Protein AF-A0A7X6MFF5-F1 (afdb_monomer_lite)

pLDDT: mean 86.34, std 17.8, range [38.53, 98.31]

Sequence (103 aa):
MNDEQHEGRTPKAGESTTAHRSRYAEIKRRERLEGAAKSVWLTYQLLRHRAERGSTEYEEFDQKRRHYVEVEKRVGSLTREEQDRILEEYPQLVARLEEEHGL

Foldseek 3Di:
DDDDDDPPPDPDPVVVVVVVVVVVVLVVLLVLLLVLLVLQLVLLVVQLVVDDPPDPSNVVSVVRSVVSVVCSVCVSVDDPVVSVCSNVVSVVVSVVSCVVPVD

Structure (mmCIF, N/CA/C/O backbone):
data_AF-A0A7X6MFF5-F1
#
_entry.id   AF-A0A7X6MFF5-F1
#
loop_
_atom_site.group_PDB
_atom_site.id
_atom_site.type_symbol
_atom_site.label_atom_id
_atom_site.label_alt_id
_atom_site.label_comp_id
_atom_site.label_asym_id
_atom_site.label_entity_id
_atom_site.label_seq_id
_atom_site.pdbx_PDB_ins_code
_atom_site.Cartn_x
_atom_site.Cartn_y
_atom_site.Cartn_z
_atom_site.occupancy
_atom_site.B_iso_or_equiv
_atom_site.auth_seq_id
_atom_site.auth_comp_id
_atom_site.auth_asym_id
_atom_site.auth_atom_id
_atom_site.pdbx_PDB_model_num
ATOM 1 N N . MET A 1 1 ? 33.818 26.102 -56.893 1.00 38.53 1 MET A N 1
ATOM 2 C CA . MET A 1 1 ? 34.556 24.966 -56.312 1.00 38.53 1 MET A CA 1
ATOM 3 C C . MET A 1 1 ? 34.180 24.879 -54.844 1.00 38.53 1 MET A C 1
ATOM 5 O O . MET A 1 1 ? 34.332 25.878 -54.159 1.00 38.53 1 MET A O 1
ATOM 9 N N . ASN A 1 2 ? 33.694 23.695 -54.464 1.00 41.50 2 ASN A N 1
ATOM 10 C CA . ASN A 1 2 ? 33.579 23.080 -53.135 1.00 41.50 2 ASN A CA 1
ATOM 11 C C . ASN A 1 2 ? 32.606 23.662 -52.094 1.00 41.50 2 ASN A C 1
ATOM 13 O O . ASN A 1 2 ? 32.959 24.504 -51.277 1.00 41.50 2 ASN A O 1
ATOM 17 N N . ASP A 1 3 ? 31.404 23.074 -52.109 1.00 45.09 3 ASP A N 1
ATOM 18 C CA . ASP A 1 3 ? 30.588 22.734 -50.940 1.00 45.09 3 ASP A CA 1
ATOM 19 C C . ASP A 1 3 ? 31.312 21.690 -50.064 1.00 45.09 3 ASP A C 1
ATOM 21 O O . ASP A 1 3 ? 31.581 20.579 -50.530 1.00 45.09 3 ASP A O 1
ATOM 25 N N . GLU A 1 4 ? 31.579 22.003 -48.793 1.00 46.44 4 GLU A N 1
ATOM 26 C CA . GLU A 1 4 ? 31.949 21.007 -47.777 1.00 46.44 4 GLU A CA 1
ATOM 27 C C . GLU A 1 4 ? 30.777 20.745 -46.822 1.00 46.44 4 GLU A C 1
ATOM 29 O O . GLU A 1 4 ? 30.433 21.506 -45.922 1.00 46.44 4 GLU A O 1
ATOM 34 N N . GLN A 1 5 ? 30.151 19.622 -47.145 1.00 45.34 5 GLN A N 1
ATOM 35 C CA . GLN A 1 5 ? 29.248 18.737 -46.425 1.00 45.34 5 GLN A CA 1
ATOM 36 C C . GLN A 1 5 ? 29.141 18.913 -44.898 1.00 45.34 5 GLN A C 1
ATOM 38 O O . GLN A 1 5 ? 30.040 18.590 -44.126 1.00 45.34 5 GLN A O 1
ATOM 43 N N . HIS A 1 6 ? 27.932 19.275 -44.463 1.00 44.59 6 HIS A N 1
ATOM 44 C CA . HIS A 1 6 ? 27.417 18.961 -43.134 1.00 44.59 6 HIS A CA 1
ATOM 45 C C . HIS A 1 6 ? 27.233 17.435 -43.004 1.00 44.59 6 HIS A C 1
ATOM 47 O O . HIS A 1 6 ? 26.263 16.879 -43.523 1.00 44.59 6 HIS A O 1
ATOM 53 N N . GLU A 1 7 ? 28.114 16.751 -42.269 1.00 46.59 7 GLU A N 1
ATOM 54 C CA . GLU A 1 7 ? 27.866 15.389 -41.769 1.00 46.59 7 GLU A CA 1
ATOM 55 C C . GLU A 1 7 ? 26.768 15.413 -40.689 1.00 46.59 7 GLU A C 1
ATOM 57 O O . GLU A 1 7 ? 27.000 15.315 -39.484 1.00 46.59 7 GLU A O 1
ATOM 62 N N . GLY A 1 8 ? 25.519 15.551 -41.129 1.00 48.31 8 GLY A N 1
ATOM 63 C CA . GLY A 1 8 ? 24.345 15.268 -40.319 1.00 48.31 8 GLY A CA 1
ATOM 64 C C . GLY A 1 8 ? 24.200 13.761 -40.138 1.00 48.31 8 GLY A C 1
ATOM 65 O O . GLY A 1 8 ? 23.491 13.114 -40.907 1.00 48.31 8 GLY A O 1
ATOM 66 N N . ARG A 1 9 ? 24.854 13.190 -39.117 1.00 50.16 9 ARG A N 1
ATOM 67 C CA . ARG A 1 9 ? 24.546 11.838 -38.619 1.00 50.16 9 ARG A CA 1
ATOM 68 C C . ARG A 1 9 ? 23.076 11.804 -38.196 1.00 50.16 9 ARG A C 1
ATOM 70 O O . ARG A 1 9 ? 22.722 12.162 -37.077 1.00 50.16 9 ARG A O 1
ATOM 77 N N . THR A 1 10 ? 22.207 11.389 -39.107 1.00 56.41 10 THR A N 1
ATOM 78 C CA . THR A 1 10 ? 20.819 11.068 -38.794 1.00 56.41 10 THR A CA 1
ATOM 79 C C . THR A 1 10 ? 20.827 9.751 -38.015 1.00 56.41 10 THR A C 1
ATOM 81 O O . THR A 1 10 ? 21.382 8.767 -38.513 1.00 56.41 10 THR A O 1
ATOM 84 N N . PRO A 1 11 ? 20.274 9.695 -36.788 1.00 53.53 11 PRO A N 1
ATOM 85 C CA . PRO A 1 11 ? 20.172 8.436 -36.058 1.00 53.53 11 PRO A CA 1
ATOM 86 C C . PRO A 1 11 ? 19.369 7.441 -36.900 1.00 53.53 11 PRO A C 1
ATOM 88 O O . PRO A 1 11 ? 18.335 7.796 -37.477 1.00 53.53 11 PRO A O 1
ATOM 91 N N . LYS A 1 12 ? 19.854 6.198 -37.020 1.00 54.69 12 LYS A N 1
ATOM 92 C CA . LYS A 1 12 ? 19.178 5.177 -37.829 1.00 54.69 12 LYS A CA 1
ATOM 93 C C . LYS A 1 12 ? 17.774 4.983 -37.261 1.00 54.69 12 LYS A C 1
ATOM 95 O O . LYS A 1 12 ? 17.620 4.780 -36.060 1.00 54.69 12 LYS A O 1
ATOM 100 N N . ALA A 1 13 ? 16.749 5.010 -38.114 1.00 54.16 13 ALA A N 1
ATOM 101 C CA . ALA A 1 13 ? 15.337 4.946 -37.713 1.00 54.16 13 ALA A CA 1
ATOM 102 C C . ALA A 1 13 ? 15.003 3.807 -36.712 1.00 54.16 13 ALA A C 1
ATOM 104 O O . ALA A 1 13 ? 14.094 3.954 -35.899 1.00 54.16 13 ALA A O 1
ATOM 105 N N . GLY A 1 14 ? 15.776 2.711 -36.705 1.00 52.94 14 GLY A N 1
ATOM 106 C CA . GLY A 1 14 ? 15.653 1.608 -35.740 1.00 52.94 14 GLY A CA 1
ATOM 107 C C . GLY A 1 14 ? 16.111 1.915 -34.301 1.00 52.94 14 GLY A C 1
ATOM 108 O O . GLY A 1 14 ? 15.528 1.387 -33.347 1.00 52.94 14 GLY A O 1
ATOM 109 N N . GLU A 1 15 ? 17.102 2.790 -34.107 1.00 55.62 15 GLU A N 1
ATOM 110 C CA . GLU A 1 15 ? 17.582 3.208 -32.777 1.00 55.62 15 GLU A CA 1
ATOM 111 C C . GLU A 1 15 ? 16.544 4.099 -32.083 1.00 55.62 15 GLU A C 1
ATOM 113 O O . GLU A 1 15 ? 16.231 3.899 -30.909 1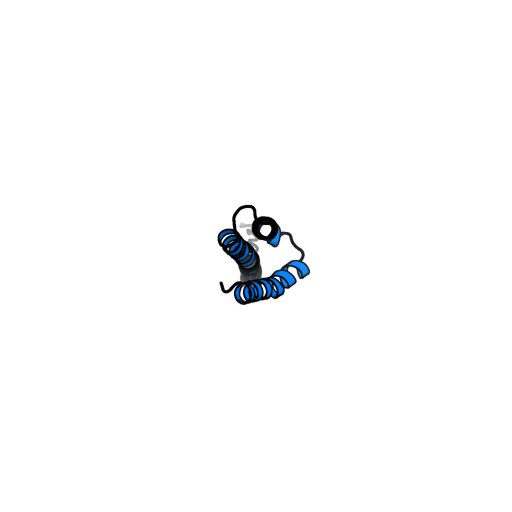.00 55.62 15 GLU A O 1
ATOM 118 N N . SER A 1 16 ? 15.918 5.000 -32.848 1.00 57.00 16 SER A N 1
ATOM 119 C CA . SER A 1 16 ? 14.813 5.856 -32.398 1.00 57.00 16 SER A CA 1
ATOM 120 C C . SER A 1 16 ? 13.611 5.037 -31.905 1.00 57.00 16 SER A C 1
ATOM 122 O O . SER A 1 16 ? 13.109 5.267 -30.802 1.00 57.00 16 SER A O 1
ATOM 124 N N . THR A 1 17 ? 13.188 4.021 -32.665 1.00 62.25 17 THR A N 1
ATOM 125 C CA . THR A 1 17 ? 12.055 3.165 -32.276 1.00 62.25 17 THR A CA 1
ATOM 126 C C . THR A 1 17 ? 12.342 2.300 -31.049 1.00 62.25 17 THR A C 1
ATOM 128 O O . THR A 1 17 ? 11.444 2.065 -30.239 1.00 62.25 17 THR A O 1
ATOM 131 N N . THR A 1 18 ? 13.583 1.840 -30.879 1.00 64.56 18 THR A N 1
ATOM 132 C CA . THR A 1 18 ? 13.981 0.995 -29.741 1.00 64.56 18 THR A CA 1
ATOM 133 C C . THR A 1 18 ? 14.082 1.819 -28.457 1.00 64.56 18 THR A C 1
ATOM 135 O O . THR A 1 18 ? 13.514 1.432 -27.434 1.00 64.56 18 THR A O 1
ATOM 138 N N . ALA A 1 19 ? 14.690 3.008 -28.525 1.00 64.50 19 ALA A N 1
ATOM 139 C CA . ALA A 1 19 ? 14.743 3.953 -27.409 1.00 64.50 19 ALA A CA 1
ATOM 140 C C . ALA A 1 19 ? 13.339 4.415 -26.976 1.00 64.50 19 ALA A C 1
ATOM 142 O O . ALA A 1 19 ? 13.044 4.480 -25.781 1.00 64.50 19 ALA A O 1
ATOM 143 N N . HIS A 1 20 ? 12.438 4.660 -27.933 1.00 62.47 20 HIS A N 1
ATOM 144 C CA . HIS A 1 20 ? 11.052 5.029 -27.644 1.00 62.47 20 HIS A CA 1
ATOM 145 C C . HIS A 1 20 ? 10.282 3.907 -26.925 1.00 62.47 20 HIS A C 1
ATOM 147 O O . HIS A 1 20 ? 9.559 4.167 -25.963 1.00 62.47 20 HIS A O 1
ATOM 153 N N . ARG A 1 21 ? 10.454 2.646 -27.349 1.00 65.06 21 ARG A N 1
ATOM 154 C CA . ARG A 1 21 ? 9.838 1.481 -26.684 1.00 65.06 21 ARG A CA 1
ATOM 155 C C . ARG A 1 21 ? 10.378 1.270 -25.269 1.00 65.06 21 ARG A C 1
ATOM 157 O O . ARG A 1 21 ? 9.585 1.007 -24.369 1.00 65.06 21 ARG A O 1
ATOM 164 N N . SER A 1 22 ? 11.688 1.434 -25.068 1.00 72.44 22 SER A N 1
ATOM 165 C CA . SER A 1 22 ? 12.316 1.325 -23.744 1.00 72.44 22 SER A CA 1
ATOM 166 C C . SER A 1 22 ? 11.772 2.380 -22.780 1.00 72.44 22 SER A C 1
ATOM 168 O O . SER A 1 22 ? 11.310 2.050 -21.691 1.00 72.44 22 SER A O 1
ATOM 170 N N . ARG A 1 23 ? 11.713 3.642 -23.222 1.00 75.00 23 ARG A N 1
ATOM 171 C CA . ARG A 1 23 ? 11.179 4.750 -22.420 1.00 75.00 2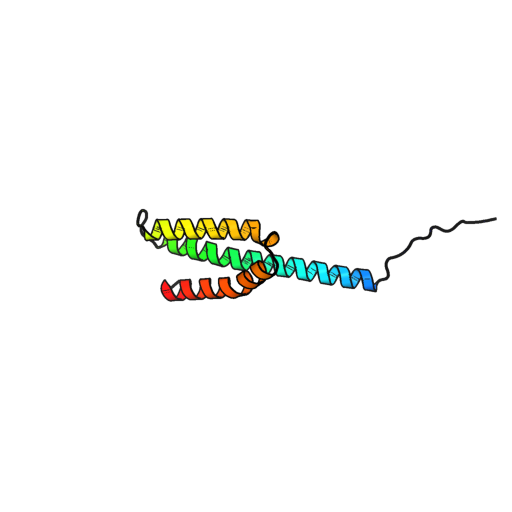3 ARG A CA 1
ATOM 172 C C . ARG A 1 23 ? 9.701 4.558 -22.075 1.00 75.00 23 ARG A C 1
ATOM 174 O O . ARG A 1 23 ? 9.290 4.820 -20.950 1.00 75.00 23 ARG A O 1
ATOM 181 N N . TYR A 1 24 ? 8.902 4.070 -23.022 1.00 83.56 24 TYR A N 1
ATOM 182 C CA . TYR A 1 24 ? 7.492 3.766 -22.776 1.00 83.56 24 TYR A CA 1
ATOM 183 C C . TYR A 1 24 ? 7.309 2.638 -21.747 1.00 83.56 24 TYR A C 1
ATOM 185 O O . TYR A 1 24 ? 6.455 2.738 -20.868 1.00 83.56 24 TYR A O 1
ATOM 193 N N . ALA A 1 25 ? 8.127 1.583 -21.818 1.00 85.25 25 ALA A N 1
ATOM 194 C CA . ALA A 1 25 ? 8.083 0.484 -20.856 1.00 85.25 25 ALA A CA 1
ATOM 195 C C . ALA A 1 25 ? 8.430 0.945 -19.429 1.00 85.25 25 ALA A C 1
ATOM 197 O O . ALA A 1 25 ? 7.792 0.510 -18.470 1.00 85.25 25 ALA A O 1
ATOM 198 N N . GLU A 1 26 ? 9.397 1.853 -19.288 1.00 85.69 26 GLU A N 1
ATOM 199 C CA . GLU A 1 26 ? 9.761 2.454 -18.001 1.00 85.69 26 GLU A CA 1
ATOM 200 C C . GLU A 1 26 ? 8.644 3.328 -17.427 1.00 85.69 26 GLU A C 1
ATOM 202 O O . GLU A 1 26 ? 8.297 3.168 -16.257 1.00 85.69 26 GLU A O 1
ATOM 207 N N . ILE A 1 27 ? 8.031 4.189 -18.250 1.00 87.50 27 ILE A N 1
ATOM 208 C CA . ILE A 1 27 ? 6.890 5.022 -17.837 1.00 87.50 27 ILE A CA 1
ATOM 209 C C . ILE A 1 27 ? 5.738 4.136 -17.363 1.00 87.50 27 ILE A C 1
ATOM 211 O O . ILE A 1 27 ? 5.266 4.287 -16.240 1.00 87.50 27 ILE A O 1
ATOM 215 N N . LYS A 1 28 ? 5.348 3.143 -18.170 1.00 90.31 28 LYS A N 1
ATOM 216 C CA . LYS A 1 28 ? 4.244 2.239 -17.833 1.00 90.31 28 LYS A CA 1
ATOM 217 C C . LYS A 1 28 ? 4.519 1.441 -16.561 1.00 90.31 28 LYS A C 1
ATOM 219 O O . LYS A 1 28 ? 3.612 1.185 -15.772 1.00 90.31 28 LYS A O 1
ATOM 224 N N . ARG A 1 29 ? 5.766 1.015 -16.341 1.00 92.12 29 ARG A N 1
ATOM 225 C CA . ARG A 1 29 ? 6.140 0.339 -15.095 1.00 92.12 29 ARG A CA 1
ATOM 226 C C . ARG A 1 29 ? 6.015 1.279 -13.902 1.00 92.12 29 ARG A C 1
ATOM 228 O O . ARG A 1 29 ? 5.472 0.868 -12.882 1.00 92.12 29 ARG A O 1
ATOM 235 N N . ARG A 1 30 ? 6.494 2.514 -14.030 1.00 91.56 30 ARG A N 1
ATOM 236 C CA . ARG A 1 30 ? 6.392 3.523 -12.977 1.00 91.56 30 ARG A CA 1
ATOM 237 C C . ARG A 1 30 ? 4.937 3.821 -12.617 1.00 91.56 30 ARG A C 1
ATOM 239 O O . ARG A 1 30 ? 4.609 3.804 -11.440 1.00 91.56 30 ARG A O 1
ATOM 246 N N . GLU A 1 31 ? 4.060 3.978 -13.603 1.00 94.25 31 GLU A N 1
ATOM 247 C CA . GLU A 1 31 ? 2.619 4.160 -13.371 1.00 94.25 31 GLU A CA 1
ATOM 248 C C . GLU A 1 31 ? 2.003 2.978 -12.611 1.00 94.25 31 GLU A C 1
ATOM 250 O O . GLU A 1 31 ? 1.212 3.172 -11.691 1.00 94.25 31 GLU A O 1
ATOM 255 N N . ARG A 1 32 ? 2.387 1.739 -12.951 1.00 95.81 32 ARG A N 1
ATOM 256 C CA . ARG A 1 32 ? 1.924 0.545 -12.223 1.00 95.81 32 ARG A CA 1
ATOM 257 C C . ARG A 1 32 ? 2.410 0.520 -10.777 1.00 95.81 32 ARG A C 1
ATOM 259 O O . ARG A 1 32 ? 1.654 0.124 -9.898 1.00 95.81 32 ARG A O 1
ATOM 266 N N . LEU A 1 33 ? 3.655 0.920 -10.541 1.00 96.25 33 LEU A N 1
ATOM 267 C CA . LEU A 1 33 ? 4.253 0.990 -9.209 1.00 96.25 33 LEU A CA 1
ATOM 268 C C . LEU A 1 33 ? 3.560 2.033 -8.333 1.00 96.25 33 LEU A C 1
ATOM 270 O O . LEU A 1 33 ? 3.160 1.730 -7.210 1.00 96.25 33 LEU A O 1
ATOM 274 N N . GLU A 1 34 ? 3.388 3.241 -8.870 1.00 95.31 34 GLU A N 1
ATOM 275 C CA . GLU A 1 34 ? 2.657 4.324 -8.212 1.00 95.31 34 GLU A CA 1
ATOM 276 C C . GLU A 1 34 ? 1.212 3.888 -7.942 1.00 95.31 34 GLU A C 1
ATOM 278 O O . GLU A 1 34 ? 0.743 4.002 -6.817 1.00 95.31 34 GLU A O 1
ATOM 283 N N . GLY A 1 35 ? 0.538 3.268 -8.916 1.00 96.75 35 GLY A N 1
ATOM 284 C CA . GLY A 1 35 ? -0.817 2.735 -8.753 1.00 96.75 35 GLY A CA 1
ATOM 285 C C . GLY A 1 35 ? -0.941 1.656 -7.670 1.00 96.75 35 GLY A C 1
ATOM 286 O O . GLY A 1 35 ? -1.891 1.685 -6.886 1.00 96.75 35 GLY A O 1
ATOM 287 N N . ALA A 1 36 ? 0.017 0.729 -7.582 1.00 97.00 36 ALA A N 1
ATOM 288 C CA . ALA A 1 36 ? 0.025 -0.318 -6.559 1.00 97.00 36 ALA A CA 1
ATOM 289 C C . ALA A 1 36 ? 0.219 0.269 -5.151 1.00 97.00 36 ALA A C 1
ATOM 291 O O . ALA A 1 36 ? -0.570 -0.014 -4.250 1.00 97.00 36 ALA A O 1
ATOM 292 N N . ALA A 1 37 ? 1.215 1.144 -4.970 1.00 96.75 37 ALA A N 1
ATOM 293 C CA . ALA A 1 37 ? 1.439 1.849 -3.705 1.00 96.75 37 ALA A CA 1
ATOM 294 C C . ALA A 1 37 ? 0.241 2.727 -3.319 1.00 96.75 37 ALA A C 1
ATOM 296 O O . ALA A 1 37 ? -0.164 2.751 -2.154 1.00 96.75 37 ALA A O 1
ATOM 297 N N . LYS A 1 38 ? -0.360 3.388 -4.312 1.00 97.50 38 LYS A N 1
ATOM 298 C CA . LYS A 1 38 ? -1.541 4.226 -4.140 1.00 97.50 38 LYS A CA 1
ATOM 299 C C . LYS A 1 38 ? -2.746 3.460 -3.633 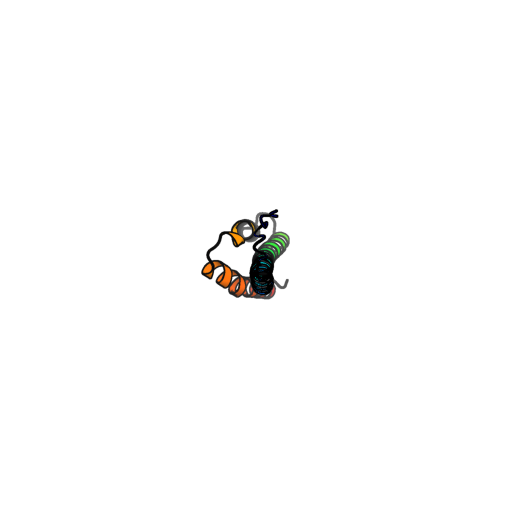1.00 97.50 38 LYS A C 1
ATOM 301 O O . LYS A 1 38 ? -3.418 3.910 -2.708 1.00 97.50 38 LYS A O 1
ATOM 306 N N . SER A 1 39 ? -2.995 2.299 -4.225 1.00 97.56 39 SER A N 1
ATOM 307 C CA . SER A 1 39 ? -4.108 1.437 -3.834 1.00 97.56 39 SER A CA 1
ATOM 308 C C . SER A 1 39 ? -3.993 1.053 -2.358 1.00 97.56 39 SER A C 1
ATOM 310 O O . SER A 1 39 ? -4.934 1.270 -1.605 1.00 97.56 39 SER A O 1
ATOM 312 N N . VAL A 1 40 ? -2.806 0.631 -1.904 1.00 98.06 40 VAL A N 1
ATOM 313 C CA . VAL A 1 40 ? -2.580 0.252 -0.500 1.00 98.06 40 VAL A CA 1
ATOM 314 C C . VAL A 1 40 ? -2.851 1.405 0.469 1.00 98.06 40 VAL A C 1
ATOM 316 O O . VAL A 1 40 ? -3.568 1.221 1.455 1.00 98.06 40 VAL A O 1
ATOM 319 N N . TRP A 1 41 ? -2.293 2.602 0.238 1.00 97.62 41 TRP A N 1
ATOM 320 C CA . TRP A 1 41 ? -2.514 3.693 1.194 1.00 97.62 41 TRP A CA 1
ATOM 321 C C . TRP A 1 41 ? -3.957 4.202 1.182 1.00 97.62 41 TRP A C 1
ATOM 323 O O . TRP A 1 41 ? -4.442 4.625 2.233 1.00 97.62 41 TRP A O 1
ATOM 333 N N . LEU A 1 42 ? -4.661 4.129 0.046 1.00 98.12 42 LEU A N 1
ATOM 334 C CA . LEU A 1 42 ? -6.092 4.431 -0.026 1.00 98.12 42 LEU A CA 1
ATOM 335 C C . LEU A 1 42 ? -6.920 3.418 0.770 1.00 98.12 42 LEU A C 1
ATOM 337 O O . LEU A 1 42 ? -7.792 3.831 1.533 1.00 98.12 42 LEU A O 1
ATOM 341 N N . THR A 1 43 ? -6.610 2.124 0.672 1.00 98.31 43 THR A N 1
ATOM 342 C CA . THR A 1 43 ? -7.249 1.078 1.482 1.00 98.31 43 THR A CA 1
ATOM 343 C C . THR A 1 43 ? -7.068 1.366 2.972 1.00 98.31 43 THR A C 1
ATOM 345 O O . THR A 1 43 ? -8.051 1.452 3.704 1.00 98.31 43 THR A O 1
ATOM 348 N N . TYR A 1 44 ? -5.845 1.654 3.430 1.00 98.25 44 TYR A N 1
ATOM 349 C CA . TYR A 1 44 ? -5.620 2.038 4.831 1.00 98.25 44 TYR A CA 1
ATOM 350 C C . TYR A 1 44 ? -6.305 3.350 5.225 1.00 98.25 44 TYR A C 1
ATOM 352 O O . TYR A 1 44 ? -6.722 3.502 6.373 1.00 98.25 44 TYR A O 1
ATOM 360 N N . GLN A 1 45 ? -6.457 4.304 4.304 1.00 97.88 45 GLN A N 1
ATOM 361 C CA . GLN A 1 45 ? -7.246 5.504 4.570 1.00 97.88 45 GLN A CA 1
ATOM 362 C C . GLN A 1 45 ? -8.723 5.164 4.811 1.00 97.88 45 GLN A C 1
ATOM 364 O O . GLN A 1 45 ? -9.317 5.713 5.740 1.00 97.88 45 GLN A O 1
ATOM 369 N N . LEU A 1 46 ? -9.311 4.277 4.006 1.00 97.62 46 LEU A N 1
ATOM 370 C CA . LEU A 1 46 ? -10.691 3.821 4.188 1.00 97.62 46 LEU A CA 1
ATOM 371 C C . LEU A 1 46 ? -10.862 3.093 5.524 1.00 97.62 46 LEU A C 1
ATOM 373 O O . LEU A 1 46 ? -11.775 3.424 6.279 1.00 97.62 46 LEU A O 1
ATOM 377 N N . LEU A 1 47 ? -9.947 2.178 5.854 1.00 97.38 47 LEU A N 1
ATOM 378 C CA . LEU A 1 47 ? -9.944 1.454 7.128 1.00 97.38 47 LEU A CA 1
ATOM 379 C C . LEU A 1 47 ? -9.860 2.404 8.324 1.00 97.38 47 LEU A C 1
ATOM 381 O O . LEU A 1 47 ? -10.692 2.347 9.226 1.00 97.38 47 LEU A O 1
ATOM 385 N N . ARG A 1 48 ? -8.941 3.374 8.282 1.00 97.06 48 ARG A N 1
ATOM 386 C CA . ARG A 1 48 ? -8.844 4.435 9.293 1.00 97.06 48 ARG A CA 1
ATOM 387 C C . ARG A 1 48 ? -10.148 5.217 9.451 1.00 97.06 48 ARG A C 1
ATOM 389 O O . ARG A 1 48 ? -10.472 5.628 10.556 1.00 97.06 48 ARG A O 1
ATOM 396 N N . HIS A 1 49 ? -10.873 5.485 8.365 1.00 96.19 49 HIS A N 1
ATOM 397 C CA . HIS A 1 49 ? -12.154 6.194 8.440 1.00 96.19 49 HIS A CA 1
ATOM 398 C C . HIS A 1 49 ? -13.289 5.345 9.023 1.00 96.19 49 HIS A C 1
ATOM 400 O O . HIS A 1 49 ? -14.239 5.922 9.548 1.00 96.19 49 HIS A O 1
ATOM 406 N N . ARG A 1 50 ? -13.200 4.012 8.935 1.00 96.31 50 ARG A N 1
ATOM 407 C CA . ARG A 1 50 ? -14.145 3.081 9.566 1.00 96.31 50 ARG A CA 1
ATOM 408 C C . ARG A 1 50 ? -13.831 2.833 11.044 1.00 96.31 50 ARG A C 1
ATOM 410 O O . ARG A 1 50 ? -14.759 2.613 11.815 1.00 96.31 50 ARG A O 1
ATOM 417 N N . ALA A 1 51 ? -12.558 2.888 11.429 1.00 96.00 51 ALA A N 1
ATOM 418 C CA . ALA A 1 51 ? -12.127 2.704 12.810 1.00 96.00 51 ALA A CA 1
ATOM 419 C C . ALA A 1 51 ? -12.587 3.854 13.725 1.00 96.00 51 ALA A C 1
ATOM 421 O O . ALA A 1 51 ? -12.664 5.020 13.319 1.00 96.00 51 ALA A O 1
ATOM 422 N N . GLU A 1 52 ? -12.849 3.536 14.994 1.00 95.44 52 GLU A N 1
ATOM 423 C CA . GLU A 1 52 ? -13.225 4.536 15.993 1.00 95.44 52 GLU A CA 1
ATOM 424 C C . GLU A 1 52 ? -12.069 5.513 16.241 1.00 95.44 52 GLU A C 1
ATOM 426 O O . GLU A 1 52 ? -10.927 5.120 16.490 1.00 95.44 52 GLU A O 1
ATOM 431 N N . ARG A 1 53 ? -12.348 6.817 16.191 1.00 93.62 53 ARG A N 1
ATOM 432 C CA . ARG A 1 53 ? -11.315 7.843 16.350 1.00 93.62 53 ARG A CA 1
ATOM 433 C C . ARG A 1 53 ? -10.695 7.785 17.749 1.00 93.62 53 ARG A C 1
ATOM 435 O O . ARG A 1 53 ? -11.388 7.978 18.738 1.00 93.62 53 ARG A O 1
ATOM 442 N N . GLY A 1 54 ? -9.372 7.634 17.803 1.00 93.69 54 GLY A N 1
ATOM 443 C CA . GLY A 1 54 ? -8.619 7.513 19.059 1.00 93.69 54 GLY A CA 1
ATOM 444 C C . GLY A 1 54 ? -8.491 6.077 19.570 1.00 93.69 54 GLY A C 1
ATOM 445 O O . GLY A 1 54 ? -7.849 5.862 20.593 1.00 93.69 54 GLY A O 1
ATOM 446 N N . SER A 1 55 ? -9.061 5.098 18.861 1.00 96.88 55 SER A N 1
ATOM 447 C CA . SER A 1 55 ? -8.747 3.689 19.088 1.00 96.88 55 SER A CA 1
ATOM 448 C C . SER A 1 55 ? -7.331 3.354 18.611 1.00 96.88 55 SER A C 1
ATOM 450 O O . SER A 1 55 ? -6.782 4.011 17.721 1.00 96.88 55 SER A O 1
ATOM 452 N N . THR A 1 56 ? -6.764 2.281 19.161 1.00 97.12 56 THR A N 1
ATOM 453 C CA . THR A 1 56 ? -5.484 1.724 18.702 1.00 97.12 56 THR A CA 1
ATOM 454 C C . THR A 1 56 ? -5.529 1.376 17.214 1.00 97.12 56 THR A C 1
ATOM 456 O O . THR A 1 56 ? -4.613 1.720 16.476 1.00 97.12 56 THR A O 1
ATOM 459 N N . GLU A 1 57 ? -6.631 0.789 16.747 1.00 96.50 57 GLU A N 1
ATOM 460 C CA . GLU A 1 57 ? -6.824 0.424 15.341 1.00 96.50 57 GLU A CA 1
ATOM 461 C C . GLU A 1 57 ? -6.772 1.653 14.411 1.00 96.50 57 GLU A C 1
ATOM 463 O O . GLU A 1 57 ? -6.114 1.641 13.369 1.00 96.50 57 GLU A O 1
ATOM 468 N N . TYR A 1 58 ? -7.397 2.763 14.813 1.00 97.69 58 TYR A N 1
ATOM 469 C CA . TYR A 1 58 ? -7.328 4.017 14.063 1.00 97.69 58 TYR A CA 1
ATOM 470 C C . TYR A 1 58 ? -5.891 4.541 13.936 1.00 97.69 58 TYR A C 1
ATOM 472 O O . TYR A 1 58 ? -5.493 5.015 12.866 1.00 97.69 58 TYR A O 1
ATOM 480 N N . GLU A 1 59 ? -5.112 4.479 15.018 1.00 97.62 59 GLU A N 1
ATOM 481 C CA . GLU A 1 59 ? -3.711 4.909 15.022 1.00 97.62 59 GLU A CA 1
ATOM 482 C C . GLU A 1 59 ? -2.832 3.995 14.163 1.00 97.62 59 GLU A C 1
ATOM 484 O O . GLU A 1 59 ? -2.013 4.490 13.383 1.00 97.62 59 GLU A O 1
ATOM 489 N N . GLU A 1 60 ? -3.048 2.681 14.232 1.00 97.56 60 GLU A N 1
ATOM 490 C CA . GLU A 1 60 ? -2.347 1.692 13.412 1.00 97.56 60 GLU A CA 1
ATOM 491 C C . GLU A 1 60 ? -2.614 1.908 11.919 1.00 97.56 60 GLU A C 1
ATOM 493 O O . GLU A 1 60 ? -1.670 2.010 11.125 1.00 97.56 60 GLU A O 1
ATOM 498 N N . PHE A 1 61 ? -3.878 2.066 11.517 1.00 97.75 61 PHE A N 1
ATOM 499 C CA . PHE A 1 61 ? -4.217 2.349 10.123 1.00 97.75 61 PHE A CA 1
ATOM 500 C C . PHE A 1 61 ? -3.670 3.696 9.656 1.00 97.75 61 PHE A C 1
ATOM 502 O O . PHE A 1 61 ? -3.198 3.802 8.522 1.00 97.75 61 PHE A O 1
ATOM 509 N N . ASP A 1 62 ? -3.659 4.725 10.508 1.00 97.75 62 ASP A N 1
ATOM 510 C CA . ASP A 1 62 ? -3.040 6.003 10.158 1.00 97.75 62 ASP A CA 1
ATOM 511 C C . ASP A 1 62 ? -1.523 5.882 9.973 1.00 97.75 62 ASP A C 1
ATOM 513 O O . ASP A 1 62 ? -0.972 6.449 9.024 1.00 97.75 62 ASP A O 1
ATOM 517 N N . GLN A 1 63 ? -0.843 5.108 10.820 1.00 97.94 63 GLN A N 1
ATOM 518 C CA . GLN A 1 63 ? 0.585 4.847 10.681 1.00 97.94 63 GLN A CA 1
ATOM 519 C C . GLN A 1 63 ? 0.888 4.098 9.377 1.00 97.94 63 GLN A C 1
ATOM 521 O O . GLN A 1 63 ? 1.785 4.503 8.631 1.00 97.94 63 GLN A O 1
ATOM 526 N N . LYS A 1 64 ? 0.119 3.048 9.058 1.00 97.94 64 LYS A N 1
ATOM 527 C CA . LYS A 1 64 ? 0.263 2.284 7.808 1.00 97.94 64 LYS A CA 1
ATOM 528 C C . LYS A 1 64 ? -0.020 3.149 6.588 1.00 97.94 64 LYS A C 1
ATOM 530 O O . LYS A 1 64 ? 0.799 3.188 5.672 1.00 97.94 64 LYS A O 1
ATOM 535 N N . ARG A 1 65 ? -1.108 3.921 6.600 1.00 97.75 65 ARG A N 1
ATOM 536 C CA . ARG A 1 65 ? -1.432 4.889 5.545 1.00 97.75 65 ARG A CA 1
ATOM 537 C C . ARG A 1 65 ? -0.250 5.825 5.276 1.00 97.75 65 ARG A C 1
ATOM 539 O O . ARG A 1 65 ? 0.174 5.952 4.132 1.00 97.75 65 ARG A O 1
ATOM 546 N N . ARG A 1 66 ? 0.308 6.462 6.314 1.00 97.94 66 ARG A N 1
ATOM 547 C CA . ARG A 1 66 ? 1.465 7.369 6.173 1.00 97.94 66 ARG A CA 1
ATOM 548 C C . ARG A 1 66 ? 2.687 6.648 5.607 1.00 97.94 66 ARG A C 1
ATOM 550 O O . ARG A 1 66 ? 3.345 7.190 4.727 1.00 97.94 66 ARG A O 1
ATOM 557 N N . HIS A 1 67 ? 2.965 5.431 6.071 1.00 97.56 67 HIS A N 1
ATOM 558 C CA . HIS A 1 67 ? 4.067 4.623 5.555 1.00 97.56 67 HIS A CA 1
ATOM 559 C C . HIS A 1 67 ? 3.945 4.386 4.044 1.00 97.56 67 HIS A C 1
ATOM 561 O O . HIS A 1 67 ? 4.891 4.652 3.305 1.00 97.56 67 HIS A O 1
ATOM 567 N N . TYR A 1 68 ? 2.780 3.945 3.565 1.00 96.88 68 TYR A N 1
ATOM 568 C CA . TYR A 1 68 ? 2.588 3.645 2.144 1.00 96.88 68 TYR A CA 1
ATOM 569 C C . TYR A 1 68 ? 2.504 4.897 1.257 1.00 96.88 68 TYR A C 1
ATOM 571 O O . TYR A 1 68 ? 2.927 4.836 0.105 1.00 96.88 68 TYR A O 1
ATOM 579 N N . VAL A 1 69 ? 2.083 6.048 1.797 1.00 97.62 69 VAL A N 1
ATOM 580 C CA . VAL A 1 69 ? 2.244 7.353 1.124 1.00 97.62 69 VAL A CA 1
ATOM 581 C C . VAL A 1 69 ? 3.724 7.671 0.891 1.00 97.62 69 VAL A C 1
ATOM 583 O O . VAL A 1 69 ? 4.105 8.106 -0.194 1.00 97.62 69 VAL A O 1
ATOM 586 N N . GLU A 1 70 ? 4.588 7.435 1.880 1.00 96.88 70 GLU A N 1
ATOM 587 C CA . GLU A 1 70 ? 6.031 7.638 1.699 1.00 96.88 70 GLU A CA 1
ATOM 588 C C . GLU A 1 70 ? 6.638 6.620 0.726 1.00 96.88 70 GLU A C 1
ATOM 590 O O . GLU A 1 70 ? 7.535 6.969 -0.043 1.00 96.88 70 GLU A O 1
ATOM 595 N N . VAL A 1 71 ? 6.128 5.383 0.694 1.00 94.75 71 VAL A N 1
ATOM 596 C CA . VAL A 1 71 ? 6.534 4.397 -0.319 1.00 94.75 71 VAL A CA 1
ATOM 597 C C . VAL A 1 71 ? 6.169 4.858 -1.731 1.00 94.75 71 VAL A C 1
ATOM 599 O O . VAL A 1 71 ? 7.032 4.803 -2.603 1.00 94.75 71 VAL A O 1
ATOM 602 N N . GLU A 1 72 ? 4.946 5.344 -1.961 1.00 95.19 72 GLU A N 1
ATOM 603 C CA . GLU A 1 72 ? 4.515 5.860 -3.270 1.00 95.19 72 GLU A CA 1
ATOM 604 C C . GLU A 1 72 ? 5.465 6.959 -3.770 1.00 95.19 72 GLU A C 1
ATOM 606 O O . GLU A 1 72 ? 5.962 6.885 -4.893 1.00 95.19 72 GLU A O 1
ATOM 611 N N . LYS A 1 73 ? 5.813 7.927 -2.910 1.00 94.75 73 LYS A N 1
ATOM 612 C CA . LYS A 1 73 ? 6.719 9.036 -3.263 1.00 94.75 73 LYS A CA 1
ATOM 613 C C . LYS A 1 73 ? 8.114 8.575 -3.680 1.00 94.75 73 LYS A C 1
ATOM 615 O O . LYS A 1 73 ? 8.739 9.212 -4.526 1.00 94.75 73 LYS A O 1
ATOM 620 N N . ARG A 1 74 ? 8.620 7.494 -3.079 1.00 95.25 74 ARG A N 1
ATOM 621 C CA . ARG A 1 74 ?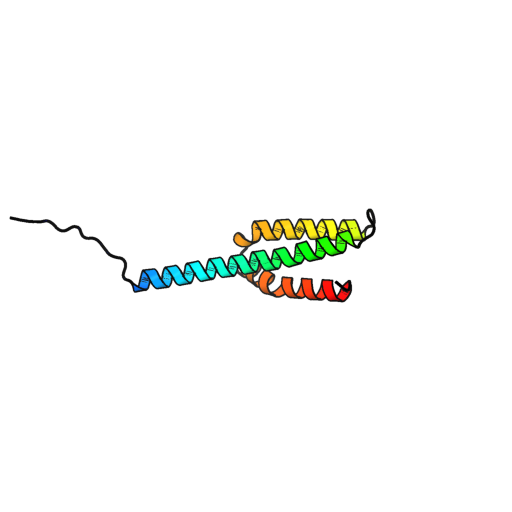 9.979 6.984 -3.324 1.00 95.25 74 ARG A CA 1
ATOM 622 C C . ARG A 1 74 ? 10.032 5.808 -4.297 1.00 95.25 74 ARG A C 1
ATOM 624 O O . ARG A 1 74 ? 11.130 5.347 -4.598 1.00 95.25 74 ARG A O 1
ATOM 631 N N . VAL A 1 75 ? 8.900 5.328 -4.816 1.00 93.00 75 VAL A N 1
ATOM 632 C CA . VAL A 1 75 ? 8.831 4.066 -5.574 1.00 93.00 75 VAL A CA 1
ATOM 633 C C . VAL A 1 75 ? 9.728 4.054 -6.817 1.00 93.00 75 VAL A C 1
ATOM 635 O O . VAL A 1 75 ? 10.325 3.033 -7.153 1.00 93.00 75 VAL A O 1
ATOM 638 N N . GLY A 1 76 ? 9.907 5.216 -7.454 1.00 89.06 76 GLY A N 1
ATOM 639 C CA . GLY A 1 76 ? 10.801 5.384 -8.603 1.00 89.06 76 GLY A CA 1
ATOM 640 C C . GLY A 1 76 ? 12.297 5.305 -8.270 1.00 89.06 76 GLY A C 1
ATOM 641 O O . GLY A 1 76 ? 13.095 5.097 -9.177 1.00 89.06 76 GLY A O 1
ATOM 642 N N . SER A 1 77 ? 12.673 5.458 -6.997 1.00 93.38 77 SER A N 1
ATOM 643 C CA . SER A 1 77 ? 14.063 5.368 -6.513 1.00 93.38 77 SER A CA 1
ATOM 644 C C . SER A 1 77 ? 14.435 4.011 -5.912 1.00 93.38 77 SER A C 1
ATOM 646 O O . SER A 1 77 ? 15.600 3.793 -5.592 1.00 93.38 77 SER A O 1
ATOM 648 N N . LEU A 1 78 ? 13.462 3.110 -5.753 1.00 94.56 78 LEU A N 1
ATOM 649 C CA . LEU A 1 78 ? 13.688 1.761 -5.236 1.00 94.56 78 LEU A CA 1
ATOM 650 C C . LEU A 1 78 ? 14.446 0.889 -6.242 1.00 94.56 78 LEU A C 1
ATOM 652 O O . LEU A 1 78 ? 14.415 1.149 -7.451 1.00 94.56 78 LEU A O 1
ATOM 656 N N . THR A 1 79 ? 15.087 -0.174 -5.752 1.00 95.38 79 THR A N 1
ATOM 657 C CA . THR A 1 79 ? 15.754 -1.146 -6.627 1.00 95.38 79 THR A CA 1
ATOM 658 C C . THR A 1 79 ? 14.742 -1.880 -7.504 1.00 95.38 79 THR A C 1
ATOM 660 O O . THR A 1 79 ? 13.532 -1.873 -7.255 1.00 95.38 79 THR A O 1
ATOM 663 N N . ARG A 1 80 ? 15.221 -2.547 -8.560 1.00 93.31 80 ARG A N 1
ATOM 664 C CA . ARG A 1 80 ? 14.333 -3.314 -9.439 1.00 93.31 80 ARG A CA 1
ATOM 665 C C . ARG A 1 80 ? 13.623 -4.441 -8.696 1.00 93.31 80 ARG A C 1
ATOM 667 O O . ARG A 1 80 ? 12.422 -4.598 -8.890 1.00 93.31 80 ARG A O 1
ATOM 674 N N . GLU A 1 81 ? 14.329 -5.134 -7.810 1.00 95.81 81 GLU A N 1
ATOM 675 C CA . GLU A 1 81 ? 13.792 -6.213 -6.980 1.00 95.81 81 GLU A CA 1
ATOM 676 C C . GLU A 1 81 ? 12.738 -5.701 -5.990 1.00 95.81 81 GLU A C 1
ATOM 678 O O . GLU A 1 81 ? 11.726 -6.353 -5.757 1.00 95.81 81 GLU A O 1
ATOM 683 N N . GLU A 1 82 ? 12.945 -4.522 -5.400 1.00 96.12 82 GLU A N 1
ATOM 684 C CA . GLU A 1 82 ? 11.943 -3.872 -4.547 1.00 96.12 82 GLU A CA 1
ATOM 685 C C . GLU A 1 82 ? 10.697 -3.471 -5.336 1.00 96.12 82 GLU A C 1
ATOM 687 O O . GLU A 1 82 ? 9.575 -3.698 -4.891 1.00 96.12 82 GLU A O 1
ATOM 692 N N . GLN A 1 83 ? 10.882 -2.912 -6.529 1.00 95.94 83 GLN A N 1
ATOM 693 C CA . GLN A 1 83 ? 9.778 -2.582 -7.420 1.00 95.94 83 GLN A CA 1
ATOM 694 C C . GLN A 1 83 ? 8.991 -3.829 -7.847 1.00 95.94 83 GLN A C 1
ATOM 696 O O . GLN A 1 83 ? 7.765 -3.789 -7.880 1.00 95.94 83 GLN A O 1
ATOM 701 N N . ASP A 1 84 ? 9.667 -4.930 -8.181 1.00 96.31 84 ASP A N 1
ATOM 702 C CA . ASP A 1 84 ? 8.990 -6.181 -8.542 1.00 96.31 84 ASP A CA 1
ATOM 703 C C . ASP A 1 84 ? 8.175 -6.730 -7.367 1.00 96.31 84 ASP A C 1
ATOM 705 O O . ASP A 1 84 ? 7.000 -7.042 -7.553 1.00 96.31 84 ASP A O 1
ATOM 709 N N . ARG A 1 85 ? 8.733 -6.710 -6.150 1.00 96.62 85 ARG A N 1
ATOM 710 C CA . ARG A 1 85 ? 7.990 -7.062 -4.931 1.00 96.62 85 ARG A CA 1
ATOM 711 C C . ARG A 1 85 ? 6.756 -6.195 -4.724 1.00 96.62 85 ARG A C 1
ATOM 713 O O . ARG A 1 85 ? 5.692 -6.723 -4.443 1.00 96.62 85 ARG A O 1
ATOM 720 N N . ILE A 1 86 ? 6.845 -4.881 -4.933 1.00 96.19 86 ILE A N 1
ATOM 721 C CA . ILE A 1 86 ? 5.669 -3.997 -4.843 1.00 96.19 86 ILE A CA 1
ATOM 722 C C . ILE A 1 86 ? 4.589 -4.407 -5.847 1.00 96.19 86 ILE A C 1
ATOM 724 O O . ILE A 1 86 ? 3.414 -4.462 -5.498 1.00 96.19 86 ILE A O 1
ATOM 728 N N . LEU A 1 87 ? 4.966 -4.703 -7.093 1.00 96.31 87 LEU A N 1
ATOM 729 C CA . LEU A 1 87 ? 4.005 -5.098 -8.126 1.00 96.31 87 LEU A CA 1
ATOM 730 C C . LEU A 1 87 ? 3.341 -6.453 -7.849 1.00 96.31 87 LEU A C 1
ATOM 732 O O . LEU A 1 87 ? 2.248 -6.688 -8.363 1.00 96.31 87 LEU A O 1
ATOM 736 N N . GLU A 1 88 ? 3.987 -7.320 -7.075 1.00 97.12 88 GLU A N 1
ATOM 737 C CA . GLU A 1 88 ? 3.486 -8.642 -6.705 1.00 97.12 88 GLU A CA 1
ATOM 738 C C . GLU A 1 88 ? 2.690 -8.625 -5.393 1.00 97.12 88 GLU A C 1
ATOM 740 O O . GLU A 1 88 ? 1.558 -9.107 -5.348 1.00 97.12 88 GLU A O 1
ATOM 745 N N . GLU A 1 89 ? 3.262 -8.059 -4.333 1.00 98.00 89 GLU A N 1
ATOM 746 C CA . GLU A 1 89 ? 2.763 -8.164 -2.961 1.00 98.00 89 GLU A CA 1
ATOM 747 C C . GLU A 1 89 ? 1.641 -7.164 -2.668 1.00 98.00 89 GLU A C 1
ATOM 749 O O . GLU A 1 89 ? 0.694 -7.486 -1.954 1.00 98.00 89 GLU A O 1
ATOM 754 N N . TYR A 1 90 ? 1.704 -5.944 -3.210 1.00 97.81 90 TYR A N 1
ATOM 755 C CA . TYR A 1 90 ? 0.760 -4.888 -2.824 1.00 97.81 90 TYR A CA 1
ATOM 756 C C . TYR A 1 90 ? -0.672 -5.157 -3.299 1.00 97.81 90 TYR A C 1
ATOM 758 O O . TYR A 1 90 ? -1.592 -4.928 -2.516 1.00 97.81 90 TYR A O 1
ATOM 766 N N . PRO A 1 91 ? -0.909 -5.684 -4.517 1.00 97.56 91 PRO A N 1
ATOM 767 C CA . PRO A 1 91 ? -2.248 -6.115 -4.911 1.00 97.56 91 PRO A CA 1
ATOM 768 C C . PRO A 1 91 ? -2.813 -7.214 -4.000 1.00 97.56 91 PRO A C 1
ATOM 770 O O . PRO A 1 91 ? -3.993 -7.180 -3.665 1.00 97.56 91 PRO A O 1
ATOM 773 N N . GLN A 1 92 ? -1.974 -8.159 -3.562 1.00 97.75 92 GLN A N 1
ATOM 774 C CA . GLN A 1 92 ? -2.385 -9.229 -2.647 1.00 97.75 92 GLN A CA 1
ATOM 775 C C . GLN A 1 92 ? -2.707 -8.679 -1.257 1.00 97.75 92 GLN A C 1
ATOM 777 O O . GLN A 1 92 ? -3.686 -9.086 -0.639 1.00 97.75 92 GLN A O 1
ATOM 782 N N . LEU A 1 93 ? -1.912 -7.717 -0.783 1.00 97.69 93 LEU A N 1
ATOM 783 C CA . LEU A 1 93 ? -2.171 -7.010 0.463 1.00 97.69 93 LEU A CA 1
ATOM 784 C C . LEU A 1 93 ? -3.513 -6.274 0.418 1.00 97.69 93 LEU A C 1
ATOM 786 O O . LEU A 1 93 ? -4.276 -6.378 1.371 1.00 97.69 93 LEU A O 1
ATOM 790 N N . VAL A 1 94 ? -3.813 -5.556 -0.669 1.00 97.56 94 VAL A N 1
ATOM 791 C CA . VAL A 1 94 ? -5.111 -4.881 -0.835 1.00 97.56 94 VAL A CA 1
ATOM 792 C C . VAL A 1 94 ? -6.247 -5.895 -0.797 1.00 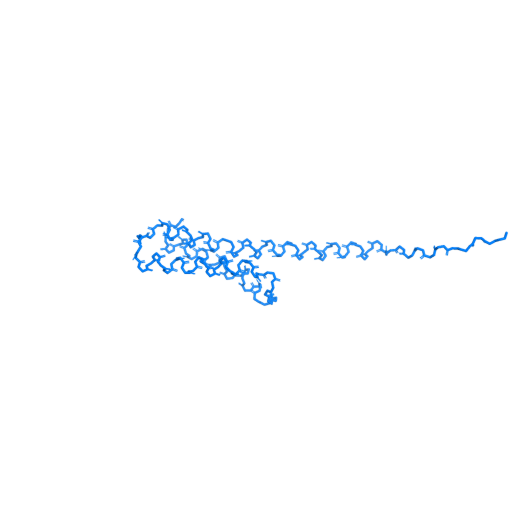97.56 94 VAL A C 1
ATOM 794 O O . VAL A 1 94 ? -7.133 -5.744 0.034 1.00 97.56 94 VAL A O 1
ATOM 797 N N . ALA A 1 95 ? -6.181 -6.955 -1.608 1.00 97.69 95 ALA A N 1
ATOM 798 C CA . ALA A 1 95 ? -7.220 -7.985 -1.645 1.00 97.69 95 ALA A CA 1
ATOM 799 C C . ALA A 1 95 ? -7.466 -8.608 -0.261 1.00 97.69 95 ALA A C 1
ATOM 801 O O . ALA A 1 95 ? -8.607 -8.785 0.155 1.00 97.69 95 ALA A O 1
ATOM 802 N N . ARG A 1 96 ? -6.390 -8.875 0.485 1.00 97.38 96 ARG A N 1
ATOM 803 C CA . ARG A 1 96 ? -6.471 -9.394 1.849 1.00 97.38 96 ARG A CA 1
ATOM 804 C C . ARG A 1 96 ? -7.127 -8.404 2.814 1.00 97.38 96 ARG A C 1
ATOM 806 O O . ARG A 1 96 ? -7.976 -8.804 3.598 1.00 97.38 96 ARG A O 1
ATOM 813 N N . LEU A 1 97 ? -6.750 -7.127 2.766 1.00 95.88 97 LEU A N 1
ATOM 814 C CA . LEU A 1 97 ? -7.355 -6.088 3.608 1.00 95.88 97 LEU A CA 1
ATOM 815 C C . LEU A 1 97 ? -8.838 -5.882 3.273 1.00 95.88 97 LEU A C 1
ATOM 817 O O . LEU A 1 97 ? -9.640 -5.625 4.167 1.00 95.88 97 LEU A O 1
ATOM 821 N N . GLU A 1 98 ? -9.206 -5.986 1.997 1.00 95.44 98 GLU A N 1
ATOM 822 C CA . GLU A 1 98 ? -10.597 -5.899 1.555 1.00 95.44 98 GLU A CA 1
ATOM 823 C C . GLU A 1 98 ? -11.426 -7.083 2.066 1.00 95.44 98 GLU A C 1
ATOM 825 O O . GLU A 1 98 ? -12.520 -6.875 2.590 1.00 95.44 98 GLU A O 1
ATOM 830 N N . GLU A 1 99 ? -10.879 -8.299 2.002 1.00 96.69 99 GLU A N 1
ATOM 831 C CA . GLU A 1 99 ? -11.504 -9.510 2.545 1.00 96.69 99 GLU A CA 1
ATOM 832 C C . GLU A 1 99 ? -11.644 -9.458 4.077 1.00 96.69 99 GLU A C 1
ATOM 834 O O . GLU A 1 99 ? -12.731 -9.696 4.603 1.00 96.69 99 GLU A O 1
ATOM 839 N N . GLU A 1 100 ? -10.576 -9.103 4.799 1.00 95.38 100 GLU A N 1
ATOM 840 C CA . GLU A 1 100 ? -10.544 -9.085 6.271 1.00 95.38 100 GLU A CA 1
ATOM 841 C C . GLU A 1 100 ? -11.484 -8.025 6.876 1.0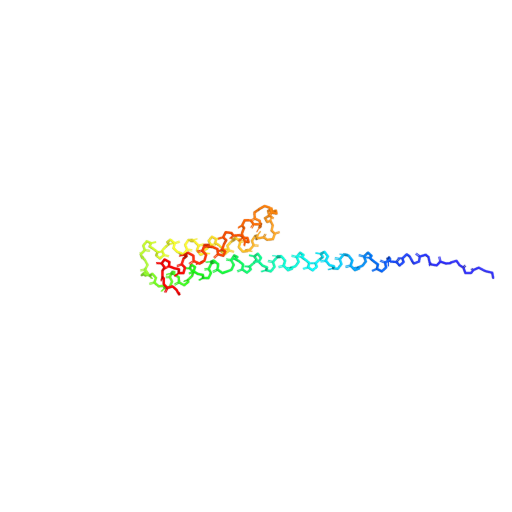0 95.38 100 GLU A C 1
ATOM 843 O O . GLU A 1 100 ? -12.033 -8.235 7.958 1.00 95.38 100 GLU A O 1
ATOM 848 N N . HIS A 1 101 ? -11.701 -6.902 6.183 1.00 92.69 101 HIS A N 1
ATOM 849 C CA . HIS A 1 101 ? -12.462 -5.758 6.704 1.00 92.69 101 HIS A CA 1
ATOM 850 C C . HIS A 1 101 ? -13.766 -5.456 5.944 1.00 92.69 101 HIS A C 1
ATOM 852 O O . HIS A 1 101 ? -14.423 -4.445 6.229 1.00 92.69 101 HIS A O 1
ATOM 858 N N . GLY A 1 102 ? -14.148 -6.309 4.986 1.00 90.50 102 GLY A N 1
ATOM 859 C CA . GLY A 1 102 ? -15.377 -6.182 4.199 1.00 90.50 102 GLY A CA 1
ATOM 860 C C . GLY A 1 102 ? -15.485 -4.837 3.478 1.00 90.50 102 GLY A C 1
ATOM 861 O O . GLY A 1 102 ? -16.467 -4.105 3.672 1.00 90.50 102 GLY A O 1
ATOM 862 N N . LEU A 1 103 ? -14.433 -4.447 2.753 1.00 85.00 103 LEU A N 1
ATOM 863 C CA . LEU A 1 103 ? -14.405 -3.204 1.970 1.00 85.00 103 LEU A CA 1
ATOM 864 C C . LEU A 1 103 ? -15.172 -3.325 0.652 1.00 85.00 103 LEU A C 1
ATOM 866 O O . LEU A 1 103 ? -15.162 -4.413 0.038 1.00 85.00 103 LEU A O 1
#

Organism: NCBI:txid146802

Radius of gyration: 22.76 Å; chains: 1; bounding box: 50×34×75 Å

Secondary structure (DSSP, 8-state):
---------PPPHHHHHHHHHHHHHHHHHHHHHHHHHHHHHHHHHHHHHHSPTTSHHHHHHHHHHHHHHHHHHHGGGS-HHHHHHHHHHHHHHHHHHHHHHT-